Protein AF-A0A353RAI9-F1 (afdb_monomer_lite)

pLDDT: mean 92.64, std 5.68, range [62.88, 98.31]

Foldseek 3Di:
DDKDKDWDDDVPDWTKIKIWDKADDPPDPDIDIDIDIDGPDPDDDDDDDDDDDDDDPPQDDPPHADEDQDPDDDQPDPVSVVCPVVHDYD

Sequence (90 aa):
RVAGIMREARIFRENLVLKRSYEIPVGQNYFIIRNQIRNIGFVAEPVMFMLHMNFGYPLLSPDAMLVIPSEEIEPRDEDASAGMASFKSI

Radius of gyration: 18.67 Å; chains: 1; bounding box: 35×38×47 Å

Structure (mmCIF, N/CA/C/O backbone):
data_AF-A0A353RAI9-F1
#
_entry.id   AF-A0A353RAI9-F1
#
loop_
_atom_site.group_PDB
_atom_site.id
_atom_site.type_symbol
_atom_site.label_atom_id
_atom_site.label_alt_id
_atom_site.label_comp_id
_atom_site.label_asym_id
_atom_site.label_entity_id
_atom_site.label_seq_id
_atom_site.pdbx_PDB_ins_code
_atom_site.Cartn_x
_atom_site.Cartn_y
_atom_site.Cartn_z
_atom_site.occupancy
_atom_site.B_iso_or_equiv
_atom_site.auth_seq_id
_atom_site.auth_comp_id
_atom_site.auth_asym_id
_atom_site.auth_atom_id
_atom_site.pdbx_PDB_model_num
ATOM 1 N N . ARG A 1 1 ? -11.635 -16.087 -8.177 1.00 94.62 1 ARG A N 1
ATOM 2 C CA . ARG A 1 1 ? -10.373 -15.369 -8.490 1.00 94.62 1 ARG A CA 1
ATOM 3 C C . ARG A 1 1 ? -10.605 -14.492 -9.706 1.00 94.62 1 ARG A C 1
ATOM 5 O O . ARG A 1 1 ? -11.201 -14.978 -10.656 1.00 94.62 1 ARG A O 1
ATOM 12 N N . VAL A 1 2 ? -10.132 -13.248 -9.686 1.00 97.75 2 VAL A N 1
ATOM 13 C CA . VAL A 1 2 ? -10.157 -12.325 -10.835 1.00 97.75 2 VAL A CA 1
ATOM 14 C C . VAL A 1 2 ? -8.770 -11.707 -11.016 1.00 97.75 2 VAL A C 1
ATOM 16 O O . VAL A 1 2 ? -8.049 -11.535 -10.033 1.00 97.75 2 VAL A O 1
ATOM 19 N N . ALA A 1 3 ? -8.359 -11.427 -12.253 1.00 98.12 3 ALA A N 1
ATOM 20 C CA . ALA A 1 3 ? -7.038 -10.881 -12.557 1.00 98.12 3 ALA A CA 1
ATOM 21 C C . ALA A 1 3 ? -7.094 -9.838 -13.677 1.00 98.12 3 ALA A C 1
ATOM 23 O O . ALA A 1 3 ? -7.994 -9.868 -14.512 1.00 98.12 3 ALA A O 1
ATOM 24 N N . GLY A 1 4 ? -6.113 -8.936 -13.690 1.00 98.12 4 GLY A N 1
ATOM 25 C CA . GLY A 1 4 ? -5.991 -7.869 -14.676 1.00 98.12 4 GLY A CA 1
ATOM 26 C C . GLY A 1 4 ? -4.549 -7.404 -14.859 1.00 98.12 4 GLY A C 1
ATOM 27 O O . GLY A 1 4 ? -3.671 -7.688 -14.038 1.00 98.12 4 GLY A O 1
ATOM 28 N N . ILE A 1 5 ? -4.317 -6.698 -15.964 1.00 98.12 5 ILE A N 1
ATOM 29 C CA . ILE A 1 5 ? -3.020 -6.125 -16.325 1.00 98.12 5 ILE A CA 1
ATOM 30 C C . ILE A 1 5 ? -3.201 -4.624 -16.540 1.00 98.12 5 ILE A C 1
ATOM 32 O O . ILE A 1 5 ? -4.111 -4.208 -17.252 1.00 98.12 5 ILE A O 1
ATOM 36 N N . MET A 1 6 ? -2.321 -3.829 -15.942 1.00 96.62 6 MET A N 1
ATOM 37 C CA . MET A 1 6 ? -2.233 -2.382 -16.113 1.00 96.62 6 MET A CA 1
ATOM 38 C C . MET A 1 6 ? -0.837 -2.022 -16.623 1.00 96.62 6 MET A C 1
ATOM 40 O O . MET A 1 6 ? 0.140 -2.711 -16.314 1.00 96.62 6 MET A O 1
ATOM 44 N N . ARG A 1 7 ? -0.747 -0.955 -17.418 1.00 95.12 7 ARG A N 1
ATOM 45 C CA . ARG A 1 7 ? 0.519 -0.423 -17.923 1.00 95.12 7 ARG A CA 1
ATOM 46 C C . ARG A 1 7 ? 0.682 1.020 -17.483 1.00 95.12 7 ARG A C 1
ATOM 48 O O . ARG A 1 7 ? -0.244 1.807 -17.644 1.00 95.12 7 ARG A O 1
ATOM 55 N N . GLU A 1 8 ? 1.870 1.336 -17.001 1.00 93.81 8 GLU A N 1
ATOM 56 C CA . GLU A 1 8 ? 2.352 2.699 -16.824 1.00 93.81 8 GLU A CA 1
ATOM 57 C C . GLU A 1 8 ? 3.488 2.879 -17.824 1.00 93.81 8 GLU A C 1
ATOM 59 O O . GLU A 1 8 ? 4.513 2.201 -17.737 1.00 93.81 8 GLU A O 1
ATOM 64 N N . ALA A 1 9 ? 3.248 3.679 -18.859 1.00 89.50 9 ALA A N 1
ATOM 65 C CA . ALA A 1 9 ? 4.207 3.837 -19.936 1.00 89.50 9 ALA A CA 1
ATOM 66 C C . ALA A 1 9 ? 4.186 5.250 -20.511 1.00 89.50 9 ALA A C 1
ATOM 68 O O . ALA A 1 9 ? 3.115 5.827 -20.718 1.00 89.50 9 ALA A O 1
ATOM 69 N N . ARG A 1 10 ? 5.371 5.763 -20.853 1.00 88.75 10 ARG A N 1
ATOM 70 C CA . ARG A 1 10 ? 5.545 7.063 -21.505 1.00 88.75 10 ARG A CA 1
ATOM 71 C C . ARG A 1 10 ? 6.661 7.004 -22.547 1.00 88.75 10 ARG A C 1
ATOM 73 O O . ARG A 1 10 ? 7.641 6.282 -22.397 1.00 88.75 10 ARG A O 1
ATOM 80 N N . ILE A 1 11 ? 6.510 7.764 -23.634 1.00 85.94 11 ILE A N 1
ATOM 81 C CA . ILE A 1 11 ? 7.503 7.812 -24.719 1.00 85.94 11 ILE A CA 1
ATOM 82 C C . ILE A 1 11 ? 8.855 8.282 -24.152 1.00 85.94 11 ILE A C 1
ATOM 84 O O . ILE A 1 11 ? 8.925 9.328 -23.508 1.00 85.94 11 ILE A O 1
ATOM 88 N N . PHE A 1 12 ? 9.904 7.491 -24.401 1.00 85.31 12 PHE A N 1
ATOM 89 C CA . PHE A 1 12 ? 11.274 7.676 -23.894 1.00 85.31 12 PHE A CA 1
ATOM 90 C C . PHE A 1 12 ? 11.424 7.695 -22.367 1.00 85.31 12 PHE A C 1
ATOM 92 O O . PHE A 1 12 ? 12.424 8.210 -21.867 1.00 85.31 12 PHE A O 1
ATOM 99 N N . ARG A 1 13 ? 10.458 7.150 -21.624 1.00 87.50 13 ARG A N 1
ATOM 100 C CA . ARG A 1 13 ? 10.571 6.986 -20.173 1.00 87.50 13 ARG A CA 1
ATOM 101 C C . ARG A 1 13 ? 10.085 5.607 -19.726 1.00 87.50 13 ARG A C 1
ATOM 103 O O . ARG A 1 13 ? 10.264 4.631 -20.458 1.00 87.50 13 ARG A O 1
ATOM 110 N N . GLU A 1 14 ? 9.481 5.548 -18.544 1.00 90.81 14 GLU A N 1
ATOM 111 C CA . GLU A 1 14 ? 9.047 4.339 -17.882 1.00 90.81 14 GLU A CA 1
ATOM 112 C C . GLU A 1 14 ? 8.195 3.456 -18.798 1.00 90.81 14 GLU A C 1
ATOM 114 O O . GLU A 1 14 ? 7.415 3.920 -19.634 1.00 90.81 14 GLU A O 1
ATOM 119 N N . ASN A 1 15 ? 8.356 2.147 -18.633 1.00 95.69 15 ASN A N 1
ATOM 120 C CA . ASN A 1 15 ? 7.516 1.141 -19.266 1.00 95.69 15 ASN A CA 1
ATOM 121 C C . ASN A 1 15 ? 7.355 -0.016 -18.280 1.00 95.69 15 ASN A C 1
ATOM 123 O O . ASN A 1 15 ? 8.089 -1.009 -18.307 1.00 95.69 15 ASN A O 1
ATOM 127 N N . LEU A 1 16 ? 6.412 0.156 -17.360 1.00 96.75 16 LEU A N 1
ATOM 128 C CA . LEU A 1 16 ? 6.104 -0.779 -16.292 1.00 96.75 16 LEU A CA 1
ATOM 129 C C . LEU A 1 16 ? 4.786 -1.501 -16.585 1.00 96.75 16 LEU A C 1
ATOM 131 O O . LEU A 1 16 ? 3.821 -0.936 -17.108 1.00 96.75 16 LEU A O 1
ATOM 135 N N . VAL A 1 17 ? 4.732 -2.778 -16.218 1.00 97.69 17 VAL A N 1
ATOM 136 C CA . VAL A 1 17 ? 3.517 -3.595 -16.260 1.00 97.69 17 VAL A CA 1
ATOM 137 C C . VAL A 1 17 ? 3.199 -4.075 -14.855 1.00 97.69 17 VAL A C 1
ATOM 139 O O . VAL A 1 17 ? 4.004 -4.779 -14.248 1.00 97.69 17 VAL A O 1
ATOM 142 N N . LEU A 1 18 ? 1.997 -3.767 -14.374 1.00 97.75 18 LEU A N 1
ATOM 143 C CA . LEU A 1 18 ? 1.428 -4.357 -13.170 1.00 97.75 18 LEU A CA 1
ATOM 144 C C . LEU A 1 18 ? 0.478 -5.489 -13.568 1.00 97.75 18 LEU A C 1
ATOM 146 O O . LEU A 1 18 ? -0.542 -5.260 -14.215 1.00 97.75 18 LEU A O 1
ATOM 150 N N . LYS A 1 19 ? 0.773 -6.710 -13.127 1.00 98.31 19 LYS A N 1
ATOM 151 C CA . LYS A 1 19 ? -0.193 -7.814 -13.103 1.00 98.31 19 LYS A CA 1
ATOM 152 C C . LYS A 1 19 ? -0.771 -7.920 -11.698 1.00 98.31 19 LYS A C 1
ATOM 154 O O . LYS A 1 19 ? -0.013 -8.069 -10.740 1.00 98.31 19 LYS A O 1
ATOM 159 N N . ARG A 1 20 ? -2.097 -7.866 -11.570 1.00 98.06 20 ARG A N 1
ATOM 160 C CA . ARG A 1 20 ? -2.794 -7.994 -10.284 1.00 98.06 20 ARG A CA 1
ATOM 161 C C . ARG A 1 20 ? -3.808 -9.128 -10.318 1.00 98.06 20 ARG A C 1
ATOM 163 O O . ARG A 1 20 ? -4.506 -9.298 -11.316 1.00 98.06 20 ARG A O 1
ATOM 170 N N . SER A 1 21 ? -3.946 -9.860 -9.216 1.00 98.31 21 SER A N 1
ATOM 171 C CA . SER A 1 21 ? -5.103 -10.727 -8.983 1.00 98.31 21 SER A CA 1
ATOM 172 C C . SER A 1 21 ? -5.707 -10.547 -7.598 1.00 98.31 21 SER A C 1
ATOM 174 O O . SER A 1 21 ? -4.983 -10.305 -6.636 1.00 98.31 21 SER A O 1
ATOM 176 N N . TYR A 1 22 ? -7.022 -10.730 -7.523 1.00 98.00 22 TYR A N 1
ATOM 177 C CA . TYR A 1 22 ? -7.799 -10.799 -6.293 1.00 98.00 22 TYR A CA 1
ATOM 178 C C . TYR A 1 22 ? -8.372 -12.209 -6.120 1.00 98.00 22 TYR A C 1
ATOM 180 O O . TYR A 1 22 ? -8.946 -12.798 -7.050 1.00 98.00 22 TYR A O 1
ATOM 188 N N . GLU A 1 23 ? -8.228 -12.755 -4.921 1.00 98.12 23 GLU A N 1
ATOM 189 C CA . GLU A 1 23 ? -8.757 -14.059 -4.529 1.00 98.12 23 GLU A CA 1
ATOM 190 C C . GLU A 1 23 ? -9.566 -13.899 -3.243 1.00 98.12 23 GLU A C 1
ATOM 192 O O . GLU A 1 23 ? -9.081 -13.320 -2.277 1.00 98.12 23 GLU A O 1
ATOM 197 N N . ILE A 1 24 ? -10.801 -14.398 -3.244 1.00 97.50 24 ILE A N 1
ATOM 198 C CA . ILE A 1 24 ? -11.710 -14.361 -2.095 1.00 97.50 24 ILE A CA 1
ATOM 199 C C . ILE A 1 24 ? -12.089 -1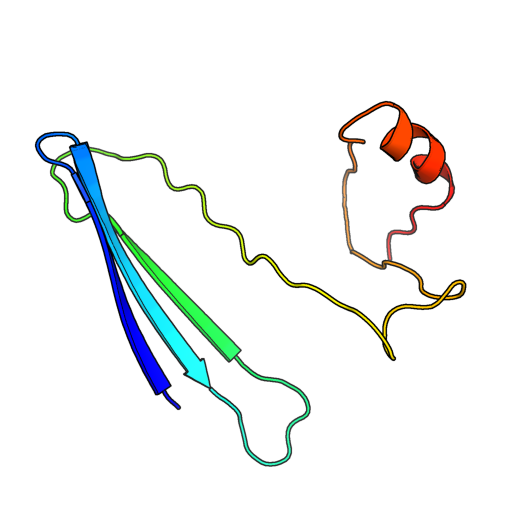5.817 -1.810 1.00 97.50 24 ILE A C 1
ATOM 201 O O . ILE A 1 24 ? -12.923 -16.370 -2.536 1.00 97.50 24 ILE A O 1
ATOM 205 N N . PRO A 1 25 ? -11.417 -16.488 -0.862 1.00 96.88 25 PRO A N 1
ATOM 206 C CA . PRO A 1 25 ? -11.751 -17.861 -0.508 1.00 96.88 25 PRO A CA 1
ATOM 207 C C . PRO A 1 25 ? -13.118 -17.934 0.183 1.00 96.88 25 PRO A C 1
ATOM 209 O O . PRO A 1 25 ? -13.441 -17.118 1.044 1.00 96.88 25 PRO A O 1
ATOM 212 N N . VAL A 1 26 ? -13.932 -18.923 -0.188 1.00 96.88 26 VAL A N 1
ATOM 213 C CA . VAL A 1 26 ? -15.277 -19.095 0.380 1.00 96.88 26 VAL A CA 1
ATOM 214 C C . VAL A 1 26 ? -15.180 -19.492 1.854 1.00 96.88 26 VAL A C 1
ATOM 216 O O . VAL A 1 26 ? -14.397 -20.370 2.214 1.00 96.88 26 VAL A O 1
ATOM 219 N N . GLY A 1 27 ? -15.988 -18.845 2.699 1.00 97.44 27 GLY A N 1
ATOM 220 C CA . GLY A 1 27 ? -16.049 -19.116 4.139 1.00 97.44 27 GLY A CA 1
ATOM 221 C C . GLY A 1 27 ? -14.883 -18.543 4.949 1.00 97.44 27 GLY A C 1
ATOM 222 O O . GLY A 1 27 ? -14.789 -18.825 6.138 1.00 97.44 27 GLY A O 1
ATOM 223 N N . GLN A 1 28 ? -14.003 -17.754 4.329 1.00 98.00 28 GLN A N 1
ATOM 224 C CA . GLN A 1 28 ? -12.881 -17.106 5.006 1.00 98.00 28 GLN A CA 1
ATOM 225 C C . GLN A 1 28 ? -13.160 -15.617 5.236 1.00 98.00 28 GLN A C 1
ATOM 227 O O . GLN A 1 28 ? -13.880 -14.981 4.469 1.00 98.00 28 GLN A O 1
ATOM 232 N N . ASN A 1 29 ? -12.553 -15.049 6.277 1.00 96.06 29 ASN A N 1
ATOM 233 C CA . ASN A 1 29 ? -12.659 -13.629 6.637 1.00 96.06 29 ASN A CA 1
ATOM 234 C C . ASN A 1 29 ? -11.508 -12.776 6.069 1.00 96.06 29 ASN A C 1
ATOM 236 O O . ASN A 1 29 ? -11.220 -11.697 6.582 1.00 96.06 29 ASN A O 1
ATOM 240 N N . TYR A 1 30 ? -10.838 -13.260 5.024 1.00 96.50 30 TYR A N 1
ATOM 241 C CA . TYR A 1 30 ? -9.749 -12.562 4.355 1.00 96.50 30 TYR A CA 1
ATOM 242 C C . TYR A 1 30 ? -9.888 -12.665 2.838 1.00 96.50 30 TYR A C 1
ATOM 244 O O . TYR A 1 30 ? -10.577 -13.529 2.294 1.00 96.50 30 TYR A O 1
ATOM 252 N N . PHE A 1 31 ? -9.171 -11.792 2.145 1.00 97.19 31 PHE A N 1
ATOM 253 C CA . PHE A 1 31 ? -8.961 -11.875 0.710 1.00 97.19 31 P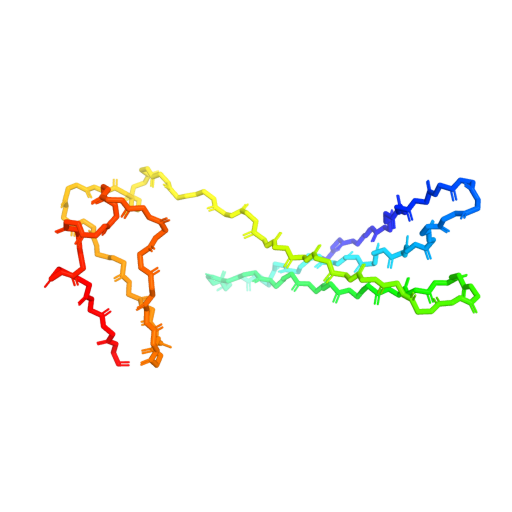HE A CA 1
ATOM 254 C C . PHE A 1 31 ? -7.486 -11.626 0.406 1.00 97.19 31 PHE A C 1
ATOM 256 O O . PHE A 1 31 ? -6.751 -11.066 1.218 1.00 97.19 31 PHE A O 1
ATOM 263 N N . ILE A 1 32 ? -7.040 -12.064 -0.766 1.00 97.94 32 ILE A N 1
ATOM 264 C CA . ILE A 1 32 ? -5.638 -11.987 -1.173 1.00 97.94 32 ILE A CA 1
ATOM 265 C C . ILE A 1 32 ? -5.540 -11.071 -2.388 1.00 97.94 32 ILE A C 1
ATOM 267 O O . ILE A 1 32 ? -6.180 -11.321 -3.412 1.00 97.94 32 ILE A O 1
ATOM 271 N N . ILE A 1 33 ? -4.696 -10.042 -2.293 1.00 97.94 33 ILE A N 1
ATOM 272 C CA . ILE A 1 33 ? -4.241 -9.247 -3.437 1.00 97.94 33 ILE A CA 1
ATOM 273 C C . ILE A 1 33 ? -2.825 -9.704 -3.788 1.00 97.94 33 ILE A C 1
ATOM 275 O O . ILE A 1 33 ? -1.926 -9.630 -2.955 1.00 97.94 33 ILE A O 1
ATOM 279 N N . ARG A 1 34 ? -2.597 -10.139 -5.028 1.00 97.75 34 ARG A N 1
ATOM 280 C CA . ARG A 1 34 ? -1.251 -10.4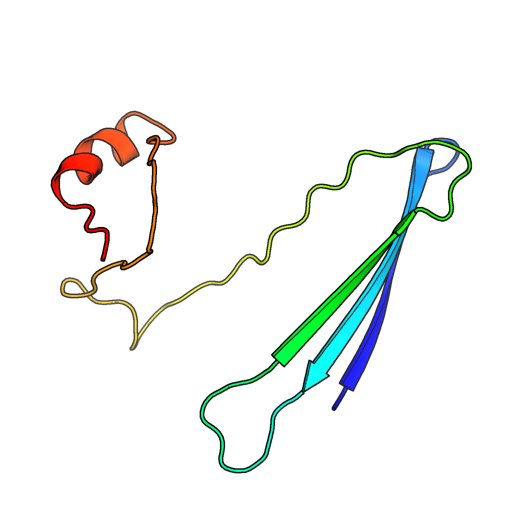39 -5.544 1.00 97.75 34 ARG A CA 1
ATOM 281 C C . ARG A 1 34 ? -0.886 -9.421 -6.605 1.00 97.75 34 ARG A C 1
ATOM 283 O O . ARG A 1 34 ? -1.615 -9.297 -7.583 1.00 97.75 34 ARG A O 1
ATOM 290 N N . ASN A 1 35 ? 0.228 -8.719 -6.416 1.00 97.69 35 ASN A N 1
ATOM 291 C CA . ASN A 1 35 ? 0.762 -7.735 -7.355 1.00 97.69 35 ASN A CA 1
ATOM 292 C C . ASN A 1 35 ? 2.127 -8.196 -7.866 1.00 97.69 35 ASN A C 1
ATOM 294 O O . ASN A 1 35 ? 2.974 -8.600 -7.076 1.00 97.69 35 ASN A O 1
ATOM 298 N N . GLN A 1 36 ? 2.346 -8.102 -9.173 1.00 97.69 36 GLN A N 1
ATOM 299 C CA . GLN A 1 36 ? 3.652 -8.266 -9.799 1.00 97.69 36 GLN A CA 1
ATOM 300 C C . GLN A 1 36 ? 3.907 -7.059 -10.696 1.00 97.69 36 GLN A C 1
ATOM 302 O O . GLN A 1 36 ? 3.236 -6.899 -11.716 1.00 97.69 36 GLN A O 1
ATOM 307 N N . ILE A 1 37 ? 4.873 -6.227 -10.316 1.00 97.31 37 ILE A N 1
ATOM 308 C CA . ILE A 1 37 ? 5.344 -5.104 -11.129 1.00 97.31 37 ILE A CA 1
ATOM 309 C C . ILE A 1 37 ? 6.574 -5.574 -11.892 1.00 97.31 37 ILE A C 1
ATOM 311 O O . ILE A 1 37 ? 7.499 -6.139 -11.310 1.00 97.31 37 ILE A O 1
ATOM 315 N N . ARG A 1 38 ? 6.575 -5.372 -13.206 1.00 97.25 38 ARG A N 1
ATOM 316 C CA . ARG A 1 38 ? 7.699 -5.705 -14.075 1.00 97.25 38 ARG A CA 1
ATOM 317 C C . ARG A 1 38 ? 8.098 -4.484 -14.881 1.00 97.25 38 ARG A C 1
ATOM 319 O O . ARG A 1 38 ? 7.279 -3.948 -15.621 1.00 97.25 38 ARG A O 1
ATOM 326 N N . ASN A 1 39 ? 9.370 -4.122 -14.792 1.00 96.56 39 ASN A N 1
ATOM 327 C CA . ASN A 1 39 ? 9.987 -3.217 -15.744 1.00 96.56 39 ASN A CA 1
ATOM 328 C C . ASN A 1 39 ? 10.234 -3.966 -17.063 1.00 96.56 39 ASN A C 1
ATOM 330 O O . ASN A 1 39 ? 10.897 -5.006 -17.081 1.00 96.56 39 ASN A O 1
ATOM 334 N N . ILE A 1 40 ? 9.624 -3.484 -18.144 1.00 96.50 40 ILE A N 1
ATOM 335 C CA . ILE A 1 40 ? 9.805 -3.994 -19.511 1.00 96.50 40 ILE A CA 1
ATOM 336 C C . ILE A 1 40 ? 10.462 -2.943 -20.424 1.00 96.50 40 ILE A C 1
ATOM 338 O O . ILE A 1 40 ? 10.420 -3.076 -21.646 1.00 96.50 40 ILE A O 1
ATOM 342 N N . GLY A 1 41 ? 11.025 -1.888 -19.833 1.00 93.12 41 GLY A N 1
ATOM 343 C CA . GLY A 1 41 ? 11.927 -0.948 -20.484 1.00 93.12 41 GLY A CA 1
ATOM 344 C C . GLY A 1 41 ? 13.356 -1.488 -20.581 1.00 93.12 41 GLY A C 1
ATOM 345 O O . GLY A 1 41 ? 13.648 -2.627 -20.216 1.00 93.12 41 GLY A O 1
ATOM 346 N N . PHE A 1 42 ? 14.253 -0.648 -21.096 1.00 93.44 42 PHE A N 1
ATOM 347 C CA . PHE A 1 42 ? 15.656 -1.001 -21.347 1.00 93.44 42 PHE A CA 1
ATOM 348 C C . PHE A 1 42 ? 16.619 -0.511 -20.257 1.00 93.44 42 PHE A C 1
ATOM 350 O O . PHE A 1 42 ? 17.804 -0.832 -20.300 1.00 93.44 42 PHE A O 1
ATOM 357 N N . VAL A 1 43 ? 16.124 0.265 -19.292 1.00 93.00 43 VAL A N 1
ATOM 358 C CA . VAL A 1 43 ? 16.902 0.838 -18.187 1.00 93.00 43 VAL A CA 1
ATOM 359 C C . VAL A 1 43 ? 16.213 0.553 -16.858 1.00 93.00 43 VAL A C 1
ATOM 361 O O . VAL A 1 43 ? 15.027 0.225 -16.828 1.00 93.00 43 VAL A O 1
ATOM 364 N N . ALA A 1 44 ? 16.955 0.653 -15.755 1.00 94.00 44 ALA A N 1
ATOM 365 C CA . ALA A 1 44 ? 16.365 0.589 -14.424 1.00 94.00 44 ALA A CA 1
ATOM 366 C C . ALA A 1 44 ? 15.445 1.799 -14.198 1.00 94.00 44 ALA A C 1
ATOM 368 O O . ALA A 1 44 ? 15.816 2.921 -14.526 1.00 94.00 44 ALA A O 1
ATOM 369 N N . GLU A 1 45 ? 14.268 1.555 -13.622 1.00 94.12 45 GLU A N 1
ATOM 370 C CA . GLU A 1 45 ? 13.255 2.576 -13.346 1.00 94.12 45 GLU A CA 1
ATOM 371 C C . GLU A 1 45 ? 12.890 2.530 -11.858 1.00 94.12 45 GLU A C 1
ATOM 373 O O . GLU A 1 45 ? 12.766 1.426 -11.306 1.00 94.12 45 GLU A O 1
ATOM 378 N N . PRO A 1 46 ? 12.705 3.684 -11.193 1.00 92.00 46 PRO A N 1
ATOM 379 C CA . PRO A 1 46 ? 12.188 3.710 -9.835 1.00 92.00 46 PRO A CA 1
ATOM 380 C C . PRO A 1 46 ? 10.747 3.193 -9.816 1.00 92.00 46 PRO A C 1
ATOM 382 O O . PRO A 1 46 ? 9.935 3.518 -10.680 1.00 92.00 46 PRO A O 1
ATOM 385 N N . VAL A 1 47 ? 10.415 2.399 -8.800 1.00 93.12 47 VAL A N 1
ATOM 386 C CA . VAL A 1 47 ? 9.054 1.900 -8.580 1.00 93.12 47 VAL A CA 1
ATOM 387 C C . VAL A 1 47 ? 8.575 2.398 -7.226 1.00 93.12 47 VAL A C 1
ATOM 389 O O . VAL A 1 47 ? 9.133 2.030 -6.196 1.00 93.12 47 VAL A O 1
ATOM 392 N N . MET A 1 48 ? 7.515 3.203 -7.229 1.00 91.69 48 MET A N 1
ATOM 393 C CA . MET A 1 48 ? 6.785 3.597 -6.024 1.00 91.69 48 MET A CA 1
ATOM 394 C C . MET A 1 48 ? 5.421 2.920 -6.052 1.00 91.69 48 MET A C 1
ATOM 396 O O . MET A 1 48 ? 4.631 3.133 -6.968 1.00 91.69 48 MET A O 1
ATOM 400 N N . PHE A 1 49 ? 5.143 2.077 -5.064 1.00 93.12 49 PHE A N 1
ATOM 401 C CA . PHE A 1 49 ? 3.890 1.338 -5.003 1.00 93.12 49 PHE A CA 1
ATOM 402 C C . PHE A 1 49 ? 3.338 1.353 -3.585 1.00 93.12 49 PHE A C 1
ATOM 404 O O . PHE A 1 49 ? 4.003 0.924 -2.648 1.00 93.12 49 PHE A O 1
ATOM 411 N N . MET A 1 50 ? 2.097 1.809 -3.446 1.00 94.50 50 MET A N 1
ATOM 412 C CA . MET A 1 50 ? 1.375 1.825 -2.182 1.00 94.50 50 MET A CA 1
ATOM 413 C C . MET A 1 50 ? -0.053 1.334 -2.402 1.00 94.50 50 MET A C 1
ATOM 415 O O . MET A 1 50 ? -0.702 1.674 -3.394 1.00 94.50 50 MET A O 1
ATOM 419 N N . LEU A 1 51 ? -0.554 0.531 -1.466 1.00 93.56 51 LEU A N 1
ATOM 420 C CA . LEU A 1 51 ? -1.969 0.191 -1.399 1.00 93.56 51 LEU A CA 1
ATOM 421 C C . LEU A 1 51 ? -2.665 1.227 -0.521 1.00 93.56 51 LEU A C 1
ATOM 423 O O . LEU A 1 51 ? -2.593 1.157 0.701 1.00 93.56 51 LEU A O 1
ATOM 427 N N . HIS A 1 52 ? -3.332 2.188 -1.153 1.00 94.81 52 HIS A N 1
ATOM 428 C CA . HIS A 1 52 ? -4.128 3.171 -0.431 1.00 94.81 52 HIS A CA 1
ATOM 429 C C . HIS A 1 52 ? -5.436 2.527 0.034 1.00 94.81 52 HIS A C 1
ATOM 431 O O . HIS A 1 52 ? -6.357 2.324 -0.759 1.00 94.81 52 HIS A O 1
ATOM 437 N N . MET A 1 53 ? -5.505 2.190 1.317 1.00 93.19 53 MET A N 1
ATOM 438 C CA . MET A 1 53 ? -6.678 1.581 1.935 1.00 93.19 53 MET A CA 1
ATOM 439 C C . MET A 1 53 ? -7.362 2.596 2.843 1.00 93.19 53 MET A C 1
ATOM 441 O O . MET A 1 53 ? -6.708 3.226 3.667 1.00 93.19 53 MET A O 1
ATOM 445 N N . ASN A 1 54 ? -8.678 2.735 2.695 1.00 94.25 54 ASN A N 1
ATOM 446 C CA . ASN A 1 54 ? -9.490 3.619 3.525 1.00 94.25 54 ASN A CA 1
ATOM 447 C C . ASN A 1 54 ? -10.358 2.773 4.451 1.00 94.25 54 ASN A C 1
ATOM 449 O O . ASN A 1 54 ? -11.078 1.889 3.984 1.00 94.25 54 ASN A O 1
ATOM 453 N N . PHE A 1 55 ? -10.324 3.081 5.744 1.00 93.56 55 PHE A N 1
ATOM 454 C CA . PHE A 1 55 ? -11.172 2.452 6.749 1.00 93.56 55 PHE A CA 1
ATOM 455 C C . PHE A 1 55 ? -12.105 3.506 7.338 1.00 93.56 55 PHE A C 1
ATOM 457 O O . PHE A 1 55 ? -11.660 4.564 7.773 1.00 93.56 55 PHE A O 1
ATOM 464 N N . GLY A 1 56 ? -13.403 3.223 7.317 1.00 95.12 56 GLY A N 1
ATOM 465 C CA . GLY A 1 56 ? -14.437 4.074 7.900 1.00 95.12 56 GLY A CA 1
ATOM 466 C C . GLY A 1 56 ? -15.267 3.301 8.917 1.00 95.12 56 GLY A C 1
ATOM 467 O O . GLY A 1 56 ? -14.854 2.245 9.398 1.00 95.12 56 GLY A O 1
ATOM 468 N N . TYR A 1 57 ? -16.461 3.800 9.223 1.00 93.19 57 TYR A N 1
ATOM 469 C CA . TYR A 1 57 ? -17.438 3.057 10.020 1.00 93.19 57 TYR A CA 1
ATOM 470 C C . TYR A 1 57 ? -17.689 1.650 9.422 1.00 93.19 57 TYR A C 1
ATOM 472 O O . TYR A 1 57 ? -17.791 1.534 8.198 1.00 93.19 57 TYR A O 1
ATOM 480 N N . PRO A 1 58 ? -17.805 0.578 10.232 1.00 92.75 58 PRO A N 1
ATOM 481 C CA . PRO A 1 58 ? -17.784 0.553 11.700 1.00 92.75 58 PRO A CA 1
ATOM 482 C C . PRO A 1 58 ? -16.386 0.379 12.318 1.00 92.75 58 PRO A C 1
ATOM 484 O O . PRO A 1 58 ? -16.276 0.271 13.533 1.00 92.75 58 PRO A O 1
ATOM 487 N N . LEU A 1 59 ? -15.323 0.326 11.508 1.00 92.25 59 LEU A N 1
ATOM 488 C CA . LEU A 1 59 ? -13.950 0.132 11.993 1.00 92.25 59 LEU A CA 1
ATOM 489 C C . LEU A 1 59 ? -13.364 1.404 12.616 1.00 92.25 59 LEU A C 1
ATOM 491 O O . LEU A 1 59 ? -12.583 1.326 13.559 1.00 92.25 59 LEU A O 1
ATOM 495 N N . LEU A 1 60 ? -13.741 2.571 12.092 1.00 94.44 60 LEU A N 1
ATOM 496 C CA . LEU A 1 60 ? -13.306 3.866 12.600 1.00 94.44 60 LEU A CA 1
ATOM 497 C C . LEU A 1 60 ? -14.314 4.415 13.617 1.00 94.44 60 LEU A C 1
ATOM 499 O O . LEU A 1 60 ? -15.493 4.592 13.304 1.00 94.44 60 LEU A O 1
ATOM 503 N N . SER A 1 61 ? -13.827 4.713 14.819 1.00 94.25 61 SER A N 1
ATOM 504 C CA . SER A 1 61 ? -14.558 5.354 15.917 1.00 94.25 61 SER A CA 1
ATOM 505 C C . SER A 1 61 ? -13.573 6.143 16.797 1.00 94.25 61 SER A C 1
ATOM 507 O O . SER A 1 61 ? -12.365 5.959 16.634 1.00 94.25 61 SER A O 1
ATOM 509 N N . PRO A 1 62 ? -14.040 6.994 17.731 1.00 91.25 62 PRO A N 1
ATOM 510 C CA . PRO A 1 62 ? -13.156 7.664 18.690 1.00 91.25 62 PRO A CA 1
ATOM 511 C C . PRO A 1 62 ? -12.319 6.702 19.547 1.00 91.25 62 PRO A C 1
ATOM 513 O O . PRO A 1 62 ? -11.238 7.074 19.990 1.00 91.25 62 PRO A O 1
ATOM 516 N N . ASP A 1 63 ? -12.794 5.467 19.736 1.00 89.44 63 ASP A N 1
ATOM 517 C CA . ASP A 1 63 ? -12.110 4.424 20.508 1.00 89.44 63 ASP A CA 1
ATOM 518 C C . ASP A 1 63 ? -11.199 3.535 19.638 1.00 89.44 63 ASP A C 1
ATOM 520 O O . ASP A 1 63 ? -10.581 2.590 20.135 1.00 89.44 63 ASP A O 1
ATOM 524 N N . ALA A 1 64 ? -11.127 3.786 18.324 1.00 90.81 64 ALA A N 1
ATOM 525 C CA . ALA A 1 64 ? -10.301 2.994 17.423 1.00 90.81 64 ALA A CA 1
ATOM 526 C C . ALA A 1 64 ? -8.812 3.214 17.712 1.00 90.81 64 ALA A C 1
ATOM 528 O O . ALA A 1 64 ? -8.343 4.337 17.888 1.00 90.81 64 ALA A O 1
ATOM 529 N N . MET A 1 65 ? -8.053 2.122 17.693 1.00 87.75 65 MET A N 1
ATOM 530 C CA . MET A 1 65 ? -6.607 2.146 17.867 1.00 87.75 65 MET A CA 1
ATOM 531 C C . MET A 1 65 ? -5.935 1.636 16.599 1.00 87.75 65 MET A C 1
ATOM 533 O O . MET A 1 65 ? -6.288 0.573 16.085 1.00 87.75 65 MET A O 1
ATOM 537 N N . LEU A 1 66 ? -4.947 2.385 16.111 1.00 86.31 66 LEU A N 1
ATOM 538 C CA . LEU A 1 66 ? -4.057 1.904 15.066 1.00 86.31 66 LEU A CA 1
ATOM 539 C C . LEU A 1 66 ? -2.963 1.060 15.709 1.00 86.31 66 LEU A C 1
ATOM 541 O O . LEU A 1 66 ? -2.268 1.527 16.608 1.00 86.31 66 LEU A O 1
ATOM 545 N N . VAL A 1 67 ? -2.825 -0.176 15.237 1.00 86.69 67 VAL A N 1
ATOM 546 C CA . VAL A 1 67 ? -1.853 -1.119 15.773 1.00 86.69 67 VAL A CA 1
ATOM 547 C C . VAL A 1 67 ? -1.028 -1.690 14.637 1.00 86.69 67 VAL A C 1
ATOM 549 O O . VAL A 1 67 ? -1.553 -2.393 13.773 1.00 86.69 67 VAL A O 1
ATOM 552 N N . ILE A 1 68 ? 0.252 -1.338 14.618 1.00 87.38 68 ILE A N 1
ATOM 553 C CA . ILE A 1 68 ? 1.198 -1.722 13.572 1.00 87.38 68 ILE A CA 1
ATOM 554 C C . ILE A 1 68 ? 2.482 -2.178 14.271 1.00 87.38 68 ILE A C 1
ATOM 556 O O . ILE A 1 68 ? 2.959 -1.447 15.138 1.00 87.38 68 ILE A O 1
ATOM 560 N N . PRO A 1 69 ? 3.045 -3.350 13.918 1.00 89.06 69 PRO A N 1
ATOM 561 C CA . PRO A 1 69 ? 4.337 -3.796 14.432 1.00 89.06 69 PRO A CA 1
ATOM 562 C C . PRO A 1 69 ? 5.458 -2.989 13.761 1.00 89.06 69 PRO A C 1
ATOM 564 O O . PRO A 1 69 ? 6.095 -3.446 12.811 1.00 89.06 69 PRO A O 1
ATOM 567 N N . SER A 1 70 ? 5.631 -1.745 14.201 1.00 88.62 70 SER A N 1
ATOM 568 C CA . SER A 1 70 ? 6.653 -0.825 13.698 1.00 88.62 70 SER A CA 1
ATOM 569 C C . SER A 1 70 ? 7.901 -0.892 14.574 1.00 88.62 70 SER A C 1
ATOM 571 O O . SER A 1 70 ? 7.791 -0.827 15.800 1.00 88.62 70 SER A O 1
ATOM 573 N N . GLU A 1 71 ? 9.078 -0.968 13.950 1.00 89.25 71 GLU A N 1
ATOM 574 C CA . GLU A 1 71 ? 10.370 -0.818 14.639 1.00 89.25 71 GLU A CA 1
ATOM 575 C C . GLU A 1 71 ? 10.678 0.659 14.922 1.00 89.25 71 GLU A C 1
ATOM 577 O O . GLU A 1 71 ? 11.079 1.016 16.026 1.00 89.25 71 GLU A O 1
ATOM 582 N N . GLU A 1 72 ? 10.420 1.525 13.940 1.00 90.19 72 GLU A N 1
ATOM 583 C CA . GLU A 1 72 ? 10.613 2.971 14.023 1.00 90.19 72 GLU A CA 1
ATOM 584 C C . GLU A 1 72 ? 9.392 3.699 13.449 1.00 90.19 72 GLU A C 1
ATOM 586 O O . GLU A 1 72 ? 8.686 3.186 12.574 1.00 90.19 72 GLU A O 1
ATOM 591 N N . ILE A 1 73 ? 9.134 4.903 13.958 1.00 90.56 73 ILE A N 1
ATOM 592 C CA . ILE A 1 73 ? 8.080 5.794 13.476 1.00 90.56 73 ILE A CA 1
ATOM 593 C C . ILE A 1 73 ? 8.630 7.213 13.351 1.00 90.56 73 ILE A C 1
ATOM 595 O O . ILE A 1 73 ? 9.328 7.700 14.239 1.00 90.56 73 ILE A O 1
ATOM 599 N N . GLU A 1 74 ? 8.281 7.885 12.260 1.00 92.88 74 GLU A N 1
ATOM 600 C CA . GLU A 1 74 ? 8.618 9.286 12.025 1.00 92.88 74 GLU A CA 1
ATOM 601 C C . GLU A 1 74 ? 7.328 10.048 11.692 1.00 92.88 74 GLU A C 1
ATOM 603 O O . GLU A 1 74 ? 6.578 9.625 10.801 1.00 92.88 74 GLU A O 1
ATOM 608 N N . PRO A 1 75 ? 7.013 11.140 12.410 1.00 93.38 75 PRO A N 1
ATOM 609 C CA . PRO A 1 75 ? 5.852 11.948 12.090 1.00 93.38 75 PRO A CA 1
ATOM 610 C C . PRO A 1 75 ? 6.080 12.681 10.767 1.00 93.38 75 PRO A C 1
ATOM 612 O O . PRO A 1 75 ? 7.150 13.224 10.508 1.00 93.38 75 PRO A O 1
ATOM 615 N N . ARG A 1 76 ? 5.044 12.733 9.929 1.00 94.06 76 ARG A N 1
ATOM 616 C CA . ARG A 1 76 ? 5.109 13.427 8.636 1.00 94.06 76 ARG A CA 1
ATOM 617 C C . ARG A 1 76 ? 5.261 14.946 8.789 1.00 94.06 76 ARG A C 1
ATOM 619 O O . ARG A 1 76 ? 5.892 15.580 7.948 1.00 94.06 76 ARG A O 1
ATOM 626 N N . ASP A 1 77 ? 4.606 15.517 9.795 1.00 95.25 77 ASP A N 1
ATOM 627 C CA . ASP A 1 77 ? 4.486 16.956 10.033 1.00 95.25 77 ASP A CA 1
ATOM 628 C C . ASP A 1 77 ? 4.226 17.263 11.525 1.00 95.25 77 ASP A C 1
ATOM 630 O O . ASP A 1 77 ? 4.231 16.373 12.383 1.00 95.25 77 ASP A O 1
ATOM 6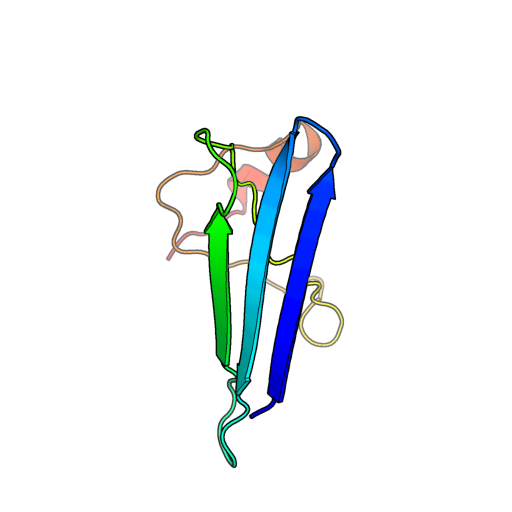34 N N . GLU A 1 78 ? 4.047 18.547 11.850 1.00 94.50 78 GLU A N 1
ATOM 635 C CA . GLU A 1 78 ? 3.813 19.025 13.220 1.00 94.50 78 GLU A CA 1
ATOM 636 C C . GLU A 1 78 ? 2.511 18.477 13.827 1.00 94.50 78 GLU A C 1
ATOM 638 O O . GLU A 1 78 ? 2.483 18.153 15.014 1.00 94.50 78 GLU A O 1
ATOM 643 N N . ASP A 1 79 ? 1.456 18.313 13.023 1.00 92.38 79 ASP A N 1
ATOM 644 C CA . ASP A 1 79 ? 0.171 17.769 13.482 1.00 92.38 79 ASP A CA 1
ATOM 645 C C . ASP A 1 79 ? 0.310 16.283 13.844 1.00 92.38 79 ASP A C 1
ATOM 647 O O . ASP A 1 79 ? -0.056 15.856 14.942 1.00 92.38 79 ASP A O 1
ATOM 651 N N . ALA A 1 80 ? 0.972 15.500 12.984 1.00 91.88 80 ALA A N 1
ATOM 652 C CA . ALA A 1 80 ? 1.301 14.106 13.276 1.00 91.88 80 ALA A CA 1
ATOM 653 C C . ALA A 1 80 ? 2.215 13.964 14.507 1.00 91.88 80 ALA A C 1
ATOM 655 O O . ALA A 1 80 ? 2.089 13.000 15.267 1.00 91.88 80 ALA A O 1
ATOM 656 N N . SER A 1 81 ? 3.109 14.932 14.737 1.00 92.88 81 SER A N 1
ATOM 657 C CA . SER A 1 81 ? 4.028 14.923 15.882 1.00 92.88 81 SER A CA 1
ATOM 658 C C . SER A 1 81 ? 3.290 14.954 17.224 1.00 92.88 81 SER A C 1
ATOM 660 O O . SER A 1 81 ? 3.716 14.284 18.166 1.00 92.88 81 SER A O 1
ATOM 662 N N . ALA A 1 82 ? 2.150 15.649 17.315 1.00 89.81 82 ALA A N 1
ATOM 663 C CA . ALA A 1 82 ? 1.328 15.682 18.529 1.00 89.81 82 ALA A CA 1
ATOM 664 C C . ALA A 1 82 ? 0.742 14.303 18.899 1.00 89.81 82 ALA A C 1
ATOM 666 O O . ALA A 1 82 ? 0.521 14.018 20.077 1.00 89.81 82 ALA A O 1
ATOM 667 N N . GLY A 1 83 ? 0.528 13.429 17.909 1.00 86.62 83 GLY A N 1
ATOM 668 C CA . GLY A 1 83 ? 0.009 12.070 18.091 1.00 86.62 83 GLY A CA 1
ATOM 669 C C . GLY A 1 83 ? 1.063 11.017 18.449 1.00 86.62 83 GLY A C 1
ATOM 670 O O . GLY A 1 83 ? 0.708 9.886 18.771 1.00 86.62 83 GLY A O 1
ATOM 671 N N . MET A 1 84 ? 2.357 11.351 18.429 1.00 87.00 84 MET A N 1
ATOM 672 C CA . MET A 1 84 ? 3.434 10.368 18.626 1.00 87.00 84 MET A CA 1
ATOM 673 C C . MET A 1 84 ? 3.360 9.659 19.983 1.00 87.00 84 MET A C 1
ATOM 675 O O . MET A 1 84 ?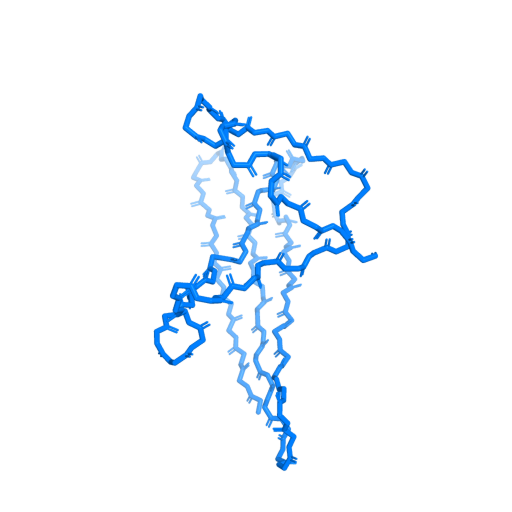 3.615 8.461 20.073 1.00 87.00 84 MET A O 1
ATOM 679 N N . ALA A 1 85 ? 2.961 10.377 21.037 1.00 83.56 85 ALA A N 1
ATOM 680 C CA . ALA A 1 85 ? 2.869 9.826 22.389 1.00 83.56 85 ALA A CA 1
ATOM 681 C C . ALA A 1 85 ? 1.757 8.770 22.557 1.00 83.56 85 ALA A C 1
ATOM 683 O O . ALA A 1 85 ? 1.791 8.004 23.520 1.00 83.56 85 ALA A O 1
ATOM 684 N N . SER A 1 86 ? 0.764 8.729 21.660 1.00 82.56 86 SER A N 1
ATOM 685 C CA . SER A 1 86 ? -0.348 7.772 21.718 1.00 82.56 86 SER A CA 1
ATOM 686 C C . SER A 1 86 ? -0.162 6.559 20.802 1.00 82.56 86 SER A C 1
ATOM 688 O O . SER A 1 86 ? -0.953 5.615 20.891 1.00 82.56 86 SER A O 1
ATOM 690 N N . PHE A 1 87 ? 0.876 6.545 19.956 1.00 83.19 87 PHE A N 1
ATOM 691 C CA . PHE A 1 87 ? 1.175 5.403 19.097 1.00 83.19 87 PHE A CA 1
ATOM 692 C C . PHE A 1 87 ? 1.571 4.177 19.929 1.00 83.19 87 PHE A C 1
ATOM 694 O O . PHE A 1 87 ? 2.364 4.266 20.867 1.00 83.19 87 PHE A O 1
ATOM 701 N N . LYS A 1 88 ? 1.038 3.007 19.561 1.00 76.56 88 LYS A N 1
ATOM 702 C CA . LYS A 1 88 ? 1.385 1.727 20.184 1.00 76.56 88 LYS A CA 1
ATOM 703 C C . LYS A 1 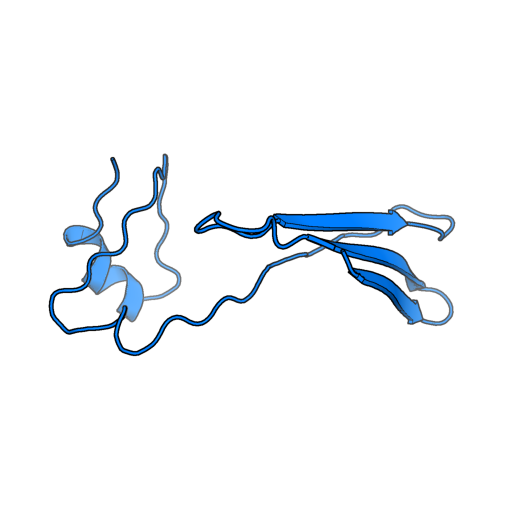88 ? 1.869 0.741 19.128 1.00 76.56 88 LYS A C 1
ATOM 705 O O . LYS A 1 88 ? 1.123 0.398 18.213 1.00 76.56 88 LYS A O 1
ATOM 710 N N . SER A 1 89 ? 3.095 0.261 19.311 1.00 75.88 89 SER A N 1
ATOM 711 C CA . SER A 1 89 ? 3.605 -0.935 18.637 1.00 75.88 89 SER A CA 1
ATOM 712 C C . SER A 1 89 ? 3.275 -2.169 19.491 1.00 75.88 89 SER A C 1
ATOM 714 O O . SER A 1 89 ? 3.220 -2.047 20.720 1.00 75.88 89 SER A O 1
ATOM 716 N N . ILE A 1 90 ? 3.007 -3.324 18.867 1.00 62.88 90 ILE A N 1
ATOM 717 C CA . ILE A 1 90 ? 2.949 -4.633 19.559 1.00 62.88 90 ILE A CA 1
ATOM 718 C C . ILE A 1 90 ? 4.295 -5.317 19.375 1.00 62.88 90 ILE A C 1
ATOM 720 O O . ILE A 1 90 ? 4.746 -5.355 18.208 1.00 62.88 90 ILE A O 1
#

Secondary structure (DSSP, 8-state):
-EEEEEEEE-TTS-EEEEEEEEE--TT-S--EEEEEEEE-SSS-------------TTT-STT---B---S----SSHHHHHTGGG-B--